Protein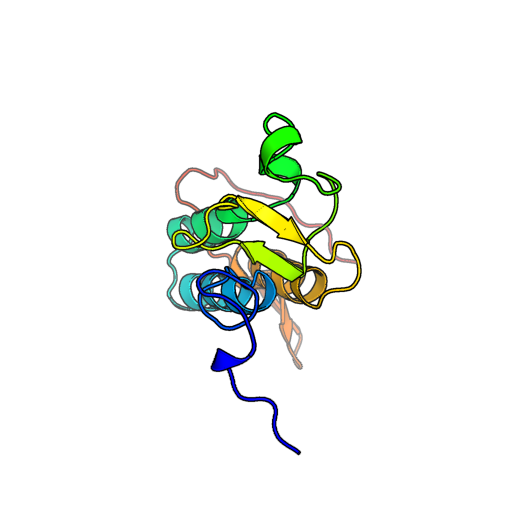 AF-A0A060CF45-F1 (afdb_monomer_lite)

InterPro domains:
  IPR008928 Six-hairpin glycosidase superfamily [SSF48208] (11-128)
  IPR012341 Six-hairpin glycosidase-like superfamily [G3DSA:1.50.10.10] (3-97)
  IPR033432 Glycosyl hydrolase 94, catalytic domain [PF17167] (6-102)
  IPR052047 Glycosyl Hydrolase 94 Enzymes [PTHR37469] (9-128)

pLDDT: mean 95.09, std 8.06, range [45.25, 98.69]

Radius of gyration: 16.34 Å; chains: 1; bounding box: 39×26×49 Å

Foldseek 3Di:
DDDDLVVDDDQDDSRQWAFLLVLLVVLQVCLVVLNAQSSVVSLLVQQLCVCPVPCVLQVDRSHWGARTARHPPDPSGSHGDHTDPHCSVVSSCCSCVCRAQNFDDDPVGTTGDHSHDPPDPDDDDDDD

Sequence (128 aa):
MGYRLLVFPVGHKENGGIFCHANSWTIVAEGVLGRGDRAYEYYRSYLPARYNDSAEVHQVEPYVYCQFTHGPESPRFGQARNPWLTGTASWSYIGVTQYILGVRPELDGLRIDPCLPEGWEGFQVTRR

Organism: NCBI:txid569407

Structure (mmCIF, N/CA/C/O backbone):
data_AF-A0A060CF45-F1
#
_entry.id   AF-A0A060CF45-F1
#
loop_
_atom_site.group_PDB
_atom_site.id
_atom_site.type_symbol
_atom_site.label_atom_id
_atom_site.label_alt_id
_atom_site.label_comp_id
_atom_site.label_asym_id
_atom_site.label_entity_id
_atom_site.label_seq_id
_atom_site.pdbx_PDB_ins_code
_atom_site.Cartn_x
_atom_site.Cartn_y
_atom_site.Cartn_z
_atom_site.occupancy
_atom_site.B_iso_or_equiv
_atom_site.auth_seq_id
_atom_site.auth_comp_id
_atom_site.auth_asym_id
_atom_site.auth_atom_id
_atom_site.pdbx_PDB_model_num
ATOM 1 N N . MET A 1 1 ? -12.504 -13.304 -28.494 1.00 45.25 1 MET A N 1
ATOM 2 C CA . MET A 1 1 ? -11.309 -12.484 -28.783 1.00 45.25 1 MET A CA 1
ATOM 3 C C . MET A 1 1 ? -10.582 -12.262 -27.460 1.00 45.25 1 MET A C 1
ATOM 5 O O . MET A 1 1 ? -10.886 -11.314 -26.755 1.00 45.25 1 MET A O 1
ATOM 9 N N . GLY A 1 2 ? -9.757 -13.224 -27.036 1.00 51.91 2 GLY A N 1
ATOM 10 C CA . GLY A 1 2 ? -9.037 -13.163 -25.759 1.00 51.91 2 GLY A CA 1
ATOM 11 C C . GLY A 1 2 ? -7.582 -12.817 -26.028 1.00 51.91 2 GLY A C 1
ATOM 12 O O . GLY A 1 2 ? -6.883 -13.603 -26.664 1.00 51.91 2 GLY A O 1
ATOM 13 N N . TYR A 1 3 ? -7.137 -11.637 -25.610 1.00 56.75 3 TYR A N 1
ATOM 14 C CA . TYR A 1 3 ? -5.729 -11.270 -25.715 1.00 56.75 3 TYR A CA 1
ATOM 15 C C . TYR A 1 3 ? -4.918 -12.134 -24.738 1.00 56.75 3 TYR A C 1
ATOM 17 O O . TYR A 1 3 ? -5.241 -12.232 -23.557 1.00 56.75 3 TYR A O 1
ATOM 25 N N . ARG A 1 4 ? -3.904 -12.828 -25.262 1.00 68.06 4 ARG A N 1
ATOM 26 C CA . ARG A 1 4 ? -3.010 -13.721 -24.511 1.00 68.06 4 ARG A CA 1
ATOM 27 C C . ARG A 1 4 ? -2.013 -12.873 -23.713 1.00 68.06 4 ARG A C 1
ATOM 29 O O . ARG A 1 4 ? -1.533 -11.873 -24.236 1.00 68.06 4 ARG A O 1
ATOM 36 N N . LEU A 1 5 ? -1.632 -13.309 -22.509 1.00 68.38 5 LEU A N 1
ATOM 37 C CA . LEU A 1 5 ? -0.596 -12.666 -21.671 1.00 68.38 5 LEU A CA 1
ATOM 38 C C . LEU A 1 5 ? 0.676 -12.284 -22.457 1.00 68.38 5 LEU A C 1
ATOM 40 O O . LEU A 1 5 ? 1.262 -11.233 -22.236 1.00 68.38 5 LEU A O 1
ATOM 44 N N . LEU A 1 6 ? 1.048 -13.106 -23.440 1.00 80.12 6 LEU A N 1
ATOM 45 C CA . LEU A 1 6 ? 2.248 -12.948 -24.268 1.00 80.12 6 LEU A CA 1
ATOM 46 C C . LEU A 1 6 ? 2.206 -11.784 -25.275 1.00 80.12 6 LEU A C 1
ATOM 48 O O . LEU A 1 6 ? 3.171 -11.594 -26.006 1.00 80.12 6 LEU A O 1
ATOM 52 N N . VAL A 1 7 ? 1.108 -11.025 -25.363 1.00 88.44 7 VAL A N 1
ATOM 53 C CA . VAL A 1 7 ? 1.054 -9.818 -26.213 1.00 88.44 7 VAL A CA 1
ATOM 54 C C . VAL A 1 7 ? 1.944 -8.707 -25.645 1.00 88.44 7 VAL A C 1
ATOM 56 O O . VAL A 1 7 ? 2.443 -7.870 -26.396 1.00 88.44 7 VAL A O 1
ATOM 59 N N . PHE A 1 8 ? 2.177 -8.703 -24.331 1.00 90.19 8 PHE A N 1
ATOM 60 C CA . PHE A 1 8 ? 3.067 -7.739 -23.698 1.00 90.19 8 PHE A CA 1
ATOM 61 C C . PHE A 1 8 ? 4.517 -8.236 -23.687 1.00 90.19 8 PHE A C 1
ATOM 63 O O . PHE A 1 8 ? 4.748 -9.423 -23.440 1.00 90.19 8 PHE A O 1
ATOM 70 N N . PRO A 1 9 ? 5.507 -7.347 -23.898 1.00 93.88 9 PRO A N 1
ATOM 71 C CA . PRO A 1 9 ? 6.908 -7.683 -23.671 1.00 93.88 9 PRO A CA 1
ATOM 72 C C . PRO A 1 9 ? 7.144 -8.181 -22.239 1.00 93.88 9 PRO A C 1
ATOM 74 O O . PRO A 1 9 ? 6.409 -7.823 -21.319 1.00 93.88 9 PRO A O 1
ATOM 77 N N . VAL A 1 10 ? 8.190 -8.980 -22.038 1.00 94.56 10 VAL A N 1
ATOM 78 C CA . VAL A 1 10 ? 8.557 -9.490 -20.708 1.00 94.56 10 VAL A CA 1
ATOM 79 C C . VAL A 1 10 ? 8.798 -8.324 -19.732 1.00 94.56 10 VAL A C 1
ATOM 81 O O . VAL A 1 10 ? 9.325 -7.269 -20.103 1.00 94.56 10 VAL A O 1
ATOM 84 N N . GLY A 1 11 ? 8.331 -8.471 -18.491 1.00 95.00 11 GLY A N 1
ATOM 85 C CA . GLY A 1 11 ? 8.400 -7.440 -17.453 1.00 95.00 11 GLY A CA 1
ATOM 86 C C . GLY A 1 11 ? 7.423 -6.274 -17.655 1.00 95.00 11 GLY A C 1
ATOM 87 O O . GLY A 1 11 ? 7.539 -5.246 -16.982 1.00 95.00 11 GLY A O 1
ATOM 88 N N . HIS A 1 12 ? 6.478 -6.381 -18.594 1.00 94.56 12 HIS A N 1
ATOM 89 C CA . HIS A 1 12 ? 5.463 -5.362 -18.847 1.00 94.56 12 HIS A CA 1
ATOM 90 C C . HIS A 1 12 ? 4.086 -5.903 -18.537 1.00 94.56 12 HIS A C 1
ATOM 92 O O . HIS A 1 12 ? 3.756 -7.035 -18.889 1.00 94.56 12 HIS A O 1
ATOM 98 N N . LYS A 1 13 ? 3.238 -5.017 -18.008 1.00 94.00 13 LYS A N 1
ATOM 99 C CA . LYS A 1 13 ? 1.813 -5.290 -17.887 1.00 94.00 13 LYS A CA 1
ATOM 100 C C . LYS A 1 13 ? 1.596 -6.651 -17.182 1.00 94.00 13 LYS A C 1
ATOM 102 O O . LYS A 1 13 ? 2.289 -6.933 -16.207 1.00 94.00 13 LYS A O 1
ATOM 107 N N . GLU A 1 14 ? 0.637 -7.461 -17.607 1.00 94.50 14 GLU A N 1
ATOM 108 C CA . GLU A 1 14 ? 0.334 -8.751 -16.988 1.00 94.50 14 GLU A CA 1
ATOM 109 C C . GLU A 1 14 ? 1.432 -9.813 -17.241 1.00 94.50 14 GLU A C 1
ATOM 111 O O . GLU A 1 14 ? 1.435 -10.859 -16.596 1.00 94.50 14 GLU A O 1
ATOM 116 N N . ASN A 1 15 ? 2.393 -9.555 -18.140 1.00 95.38 15 ASN A N 1
ATOM 117 C CA . ASN A 1 15 ? 3.516 -10.446 -18.445 1.00 95.38 15 ASN A CA 1
ATOM 118 C C . ASN A 1 15 ? 4.760 -10.102 -17.607 1.00 95.38 15 ASN A C 1
ATOM 120 O O . ASN A 1 15 ? 5.757 -9.584 -18.114 1.00 95.38 15 ASN A O 1
ATOM 124 N N . GLY A 1 16 ? 4.682 -10.347 -16.299 1.00 94.56 16 GLY A N 1
ATOM 125 C CA . GLY A 1 16 ? 5.797 -10.137 -15.366 1.00 94.56 16 GLY A CA 1
ATOM 126 C C . GLY A 1 16 ? 5.982 -8.690 -14.895 1.00 94.56 16 GLY A C 1
ATOM 127 O O . GLY A 1 16 ? 6.984 -8.384 -14.256 1.00 94.56 16 GLY A O 1
ATOM 128 N N . GLY A 1 17 ? 5.046 -7.784 -15.197 1.00 96.50 17 GLY A N 1
ATOM 129 C CA . GLY A 1 17 ? 4.979 -6.475 -14.547 1.00 96.50 17 GLY A CA 1
ATOM 130 C C . GLY A 1 17 ? 4.450 -6.572 -13.113 1.00 96.50 17 GLY A C 1
ATOM 131 O O . GLY A 1 17 ? 3.758 -7.517 -12.739 1.00 96.50 17 GLY A O 1
ATOM 132 N N . ILE A 1 18 ? 4.750 -5.562 -12.301 1.00 96.88 18 ILE A N 1
ATOM 133 C CA . ILE A 1 18 ? 4.264 -5.463 -10.924 1.00 96.88 18 ILE A CA 1
ATOM 134 C C . ILE A 1 18 ? 2.895 -4.781 -10.955 1.00 96.88 18 ILE A C 1
ATOM 136 O O . ILE A 1 18 ? 2.820 -3.563 -11.109 1.00 96.88 18 ILE A O 1
ATOM 140 N N . PHE A 1 19 ? 1.813 -5.551 -10.824 1.00 97.19 19 PHE A N 1
ATOM 141 C CA . PHE A 1 19 ? 0.448 -5.017 -10.757 1.00 97.19 19 PHE A CA 1
ATOM 142 C C . PHE A 1 19 ? 0.099 -4.588 -9.335 1.00 97.19 19 PHE A C 1
ATOM 144 O O . PHE A 1 19 ? -0.216 -5.416 -8.482 1.00 97.19 19 PHE A O 1
ATOM 151 N N . CYS A 1 20 ? 0.091 -3.280 -9.086 1.00 96.31 20 CYS A N 1
ATOM 152 C CA . CYS A 1 20 ? -0.122 -2.728 -7.748 1.00 96.31 20 CYS A CA 1
ATOM 153 C C . CYS A 1 20 ? -1.508 -3.086 -7.180 1.00 96.31 20 CYS A C 1
ATOM 155 O O . CYS A 1 20 ? -1.651 -3.308 -5.980 1.00 96.31 20 CYS A O 1
ATOM 157 N N . HIS A 1 21 ? -2.527 -3.212 -8.041 1.00 97.69 21 HIS A N 1
ATOM 158 C CA . HIS A 1 21 ? -3.848 -3.702 -7.633 1.00 97.69 21 HIS A CA 1
ATOM 159 C C . HIS A 1 21 ? -3.758 -5.140 -7.108 1.00 97.69 21 HIS A C 1
ATOM 161 O O . HIS A 1 21 ? -4.198 -5.396 -5.995 1.00 97.69 21 HIS A O 1
ATOM 167 N N . ALA A 1 22 ? -3.116 -6.066 -7.818 1.00 96.00 22 ALA A N 1
ATOM 168 C CA . ALA A 1 22 ? -2.961 -7.435 -7.318 1.00 96.00 22 ALA A CA 1
ATOM 169 C C . ALA A 1 22 ? -2.103 -7.492 -6.037 1.00 96.00 22 ALA A C 1
ATOM 171 O O . ALA A 1 22 ? -2.441 -8.222 -5.107 1.00 96.00 22 ALA A O 1
ATOM 172 N N . ASN A 1 23 ? -1.052 -6.669 -5.937 1.00 94.19 23 ASN A N 1
ATOM 173 C CA . ASN A 1 23 ? -0.217 -6.587 -4.733 1.00 94.19 23 ASN A CA 1
ATOM 174 C C . ASN A 1 23 ? -1.012 -6.192 -3.486 1.00 94.19 23 ASN A C 1
ATOM 176 O O . ASN A 1 23 ? -0.728 -6.670 -2.397 1.00 94.19 23 ASN A O 1
ATOM 180 N N . SER A 1 24 ? -2.036 -5.351 -3.612 1.00 96.75 24 SER A N 1
ATOM 181 C CA . SER A 1 24 ? -2.838 -4.967 -2.446 1.00 96.75 24 SER A CA 1
ATOM 182 C C . SER A 1 24 ? -3.561 -6.152 -1.779 1.00 96.75 24 SER A C 1
ATOM 184 O O . SER A 1 24 ? -3.849 -6.102 -0.584 1.00 96.75 24 SER A O 1
ATOM 186 N N . TRP A 1 25 ? -3.792 -7.258 -2.498 1.00 98.25 25 TRP A N 1
ATOM 187 C CA . TRP A 1 25 ? -4.337 -8.482 -1.908 1.00 98.25 25 TRP A CA 1
ATOM 188 C C . TRP A 1 25 ? -3.356 -9.166 -0.961 1.00 98.25 25 TRP A C 1
ATOM 190 O O . TRP A 1 25 ? -3.795 -9.787 0.004 1.00 98.25 25 TRP A O 1
ATOM 200 N N . THR A 1 26 ? -2.043 -9.037 -1.182 1.00 97.81 26 THR A N 1
ATOM 201 C CA . THR A 1 26 ? -1.055 -9.603 -0.254 1.00 97.81 26 THR A CA 1
ATOM 202 C C . THR A 1 26 ? -1.052 -8.848 1.071 1.00 97.81 26 THR A C 1
ATOM 204 O O . THR A 1 26 ? -0.889 -9.477 2.108 1.00 97.81 26 THR A O 1
ATOM 207 N N . ILE A 1 27 ? -1.339 -7.540 1.069 1.00 98.31 27 ILE A N 1
ATOM 208 C CA . ILE A 1 27 ? -1.543 -6.761 2.304 1.00 98.31 27 ILE A CA 1
ATOM 209 C C . ILE A 1 27 ? -2.710 -7.341 3.105 1.00 98.31 27 ILE A C 1
ATOM 211 O O . ILE A 1 27 ? -2.571 -7.616 4.294 1.00 98.31 27 ILE A O 1
ATOM 215 N N . VAL A 1 28 ? -3.853 -7.555 2.444 1.00 98.50 28 VAL A N 1
ATOM 216 C CA . VAL A 1 28 ? -5.046 -8.141 3.072 1.00 98.50 28 VAL A CA 1
ATOM 217 C C . VAL A 1 28 ? -4.739 -9.542 3.603 1.00 98.50 28 VAL A C 1
ATOM 219 O O . VAL A 1 28 ? -5.077 -9.849 4.741 1.00 98.50 28 VAL A O 1
ATOM 222 N N . ALA A 1 29 ? -4.072 -10.380 2.807 1.00 98.62 29 ALA A N 1
ATOM 223 C CA . ALA A 1 29 ? -3.742 -11.748 3.186 1.00 98.62 29 ALA A CA 1
ATOM 224 C C . ALA A 1 29 ? -2.800 -11.810 4.398 1.00 98.62 29 ALA A C 1
ATOM 226 O O . ALA A 1 29 ? -3.075 -12.546 5.341 1.00 98.62 29 ALA A O 1
ATOM 227 N N . GLU A 1 30 ? -1.719 -11.027 4.409 1.00 98.69 30 GLU A N 1
ATOM 228 C CA . GLU A 1 30 ? -0.797 -10.980 5.550 1.00 98.69 30 GLU A CA 1
ATOM 229 C C . GLU A 1 30 ? -1.486 -10.399 6.797 1.00 98.69 30 GLU A C 1
ATOM 231 O O . GLU A 1 30 ? -1.268 -10.911 7.894 1.00 98.69 30 GLU A O 1
ATOM 236 N N . GLY A 1 31 ? -2.383 -9.417 6.635 1.00 98.44 31 GLY A N 1
ATOM 237 C CA . GLY A 1 31 ? -3.220 -8.903 7.725 1.00 98.44 31 GLY A CA 1
ATOM 238 C C . GLY A 1 31 ? -4.150 -9.968 8.318 1.00 98.44 31 GLY A C 1
ATOM 239 O O . GLY A 1 31 ? -4.209 -10.129 9.533 1.00 98.44 31 GLY A O 1
ATOM 240 N N . VAL A 1 32 ? -4.816 -10.772 7.478 1.00 98.31 32 VAL A N 1
ATOM 241 C CA . VAL A 1 32 ? -5.638 -11.919 7.923 1.00 98.31 32 VAL A CA 1
ATOM 242 C C . VAL A 1 32 ? -4.798 -12.972 8.655 1.00 98.31 32 VAL A C 1
ATOM 244 O O . VAL A 1 32 ? -5.282 -13.608 9.587 1.00 98.31 32 VAL A O 1
ATOM 247 N N . LEU A 1 33 ? -3.539 -13.156 8.251 1.00 98.50 33 LEU A N 1
ATOM 248 C CA . LEU A 1 33 ? -2.603 -14.090 8.881 1.00 98.50 33 LEU A CA 1
ATOM 249 C C . LEU A 1 33 ? -1.937 -13.537 10.153 1.00 98.50 33 LEU A C 1
ATOM 251 O O . LEU A 1 33 ? -1.111 -14.236 10.741 1.00 98.50 33 LEU A O 1
ATOM 255 N N . GLY A 1 34 ? -2.254 -12.308 10.572 1.00 98.25 34 GLY A N 1
ATOM 256 C CA . GLY A 1 34 ? -1.666 -11.692 11.763 1.00 98.25 34 GLY A CA 1
ATOM 257 C C . GLY A 1 34 ? -0.218 -11.220 11.580 1.00 98.25 34 GLY A C 1
ATOM 258 O O . GLY A 1 34 ? 0.500 -11.059 12.562 1.00 98.25 34 GLY A O 1
ATOM 259 N N . ARG A 1 35 ? 0.245 -11.016 10.341 1.00 98.69 35 ARG A N 1
ATOM 260 C CA . ARG A 1 35 ? 1.638 -10.662 10.013 1.00 98.69 35 ARG A CA 1
ATOM 261 C C . ARG A 1 35 ? 1.771 -9.180 9.657 1.00 98.69 35 ARG A C 1
ATOM 263 O O . ARG A 1 35 ? 2.052 -8.828 8.508 1.00 98.69 35 ARG A O 1
ATOM 270 N N . GLY A 1 36 ? 1.584 -8.321 10.657 1.00 98.50 36 GLY A N 1
ATOM 271 C CA . GLY A 1 36 ? 1.508 -6.865 10.492 1.00 98.50 36 GLY A CA 1
ATOM 272 C C . GLY A 1 36 ? 2.738 -6.241 9.831 1.00 98.50 36 GLY A C 1
ATOM 273 O O . GLY A 1 36 ? 2.593 -5.423 8.922 1.00 98.50 36 GLY A O 1
ATOM 274 N N . ASP A 1 37 ? 3.946 -6.687 10.189 1.00 98.62 37 ASP A N 1
ATOM 275 C CA . ASP A 1 37 ? 5.187 -6.193 9.573 1.00 98.62 37 ASP A CA 1
ATOM 276 C C . ASP A 1 37 ? 5.255 -6.482 8.073 1.00 98.62 37 ASP A C 1
ATOM 278 O O . ASP A 1 37 ? 5.558 -5.586 7.286 1.00 98.62 37 ASP A O 1
ATOM 282 N N . ARG A 1 38 ? 4.891 -7.701 7.652 1.00 98.50 38 ARG A N 1
ATOM 283 C CA . ARG A 1 38 ? 4.869 -8.079 6.228 1.00 98.50 38 ARG A CA 1
ATOM 284 C C . ARG A 1 38 ? 3.778 -7.337 5.465 1.00 98.50 38 ARG A C 1
ATOM 286 O O . ARG A 1 38 ? 4.019 -6.865 4.355 1.00 98.50 38 ARG A O 1
ATOM 293 N N . ALA A 1 39 ? 2.591 -7.195 6.057 1.00 98.44 39 ALA A N 1
ATOM 294 C CA . ALA A 1 39 ? 1.508 -6.418 5.460 1.00 98.44 39 ALA A CA 1
ATOM 295 C C . ALA A 1 39 ? 1.943 -4.961 5.220 1.00 98.44 39 ALA A C 1
ATOM 297 O O . ALA A 1 39 ? 1.734 -4.410 4.133 1.00 98.44 39 ALA A O 1
ATOM 298 N N . TYR A 1 40 ? 2.603 -4.352 6.209 1.00 97.81 40 TYR A N 1
ATOM 299 C CA . TYR A 1 40 ? 3.109 -2.988 6.113 1.00 97.81 40 TYR A CA 1
ATOM 300 C C . TYR A 1 40 ? 4.286 -2.854 5.136 1.00 97.81 40 TYR A C 1
ATOM 302 O O . TYR A 1 40 ? 4.338 -1.891 4.368 1.00 97.81 40 TYR A O 1
ATOM 310 N N . GLU A 1 41 ? 5.195 -3.830 5.089 1.00 97.62 41 GLU A N 1
ATOM 311 C CA . GLU A 1 41 ? 6.282 -3.888 4.107 1.00 97.62 41 GLU A CA 1
ATOM 312 C C . GLU A 1 41 ? 5.737 -3.895 2.670 1.00 97.62 41 GLU A C 1
ATOM 314 O O . GLU A 1 41 ? 6.151 -3.079 1.838 1.00 97.62 41 GLU A O 1
ATOM 319 N N . TYR A 1 42 ? 4.757 -4.758 2.381 1.00 97.62 42 TYR A N 1
ATOM 320 C CA . TYR A 1 42 ? 4.121 -4.824 1.065 1.00 97.62 42 TYR A CA 1
ATOM 321 C C . TYR A 1 42 ? 3.385 -3.539 0.712 1.00 97.62 42 TYR A C 1
ATOM 323 O O . TYR A 1 42 ? 3.542 -3.049 -0.407 1.00 97.62 42 TYR A O 1
ATOM 331 N N . TYR A 1 43 ? 2.670 -2.933 1.658 1.00 97.38 43 TYR A N 1
ATOM 332 C CA . TYR A 1 43 ? 2.065 -1.618 1.458 1.00 97.38 43 TYR A CA 1
ATOM 333 C C . TYR A 1 43 ? 3.106 -0.554 1.084 1.00 97.38 43 TYR A C 1
ATOM 335 O O . TYR A 1 43 ? 2.961 0.172 0.098 1.00 97.38 43 TYR A O 1
ATOM 343 N N . ARG A 1 44 ? 4.212 -0.501 1.831 1.00 95.62 44 ARG A N 1
ATOM 344 C CA . ARG A 1 44 ? 5.316 0.429 1.579 1.00 95.62 44 ARG A CA 1
ATOM 345 C C . ARG A 1 44 ? 6.037 0.140 0.266 1.00 95.62 44 ARG A C 1
ATOM 347 O O . ARG A 1 44 ? 6.707 1.036 -0.232 1.00 95.62 44 ARG A O 1
ATOM 354 N N . SER A 1 45 ? 5.950 -1.062 -0.303 1.00 94.62 45 SER A N 1
ATOM 355 C CA . SER A 1 45 ? 6.664 -1.423 -1.540 1.00 94.62 45 SER A CA 1
ATOM 356 C C . SER A 1 45 ? 6.226 -0.629 -2.772 1.00 94.62 45 SER A C 1
ATOM 358 O O . SER A 1 45 ? 7.052 -0.409 -3.652 1.00 94.62 45 SER A O 1
ATOM 360 N N . TYR A 1 46 ? 4.976 -0.154 -2.805 1.00 94.44 46 TYR A N 1
ATOM 361 C CA . TYR A 1 46 ? 4.407 0.570 -3.947 1.00 94.44 46 TYR A CA 1
ATOM 362 C C . TYR A 1 46 ? 3.694 1.881 -3.560 1.00 94.44 46 TYR A C 1
ATOM 364 O O . TYR A 1 46 ? 3.037 2.503 -4.397 1.00 94.44 46 TYR A O 1
ATOM 372 N N . LEU A 1 47 ? 3.809 2.315 -2.299 1.00 95.19 47 LEU A N 1
ATOM 373 C CA . LEU A 1 47 ? 3.236 3.575 -1.823 1.00 95.19 47 LEU A CA 1
ATOM 374 C C . LEU A 1 47 ? 3.821 4.770 -2.604 1.00 95.19 47 LEU A C 1
ATOM 376 O O . LEU A 1 47 ? 5.044 4.902 -2.617 1.00 95.19 47 LEU A O 1
ATOM 380 N N . PRO A 1 48 ? 3.010 5.693 -3.160 1.00 94.88 48 PRO A N 1
ATOM 381 C CA . PRO A 1 48 ? 3.517 6.797 -3.982 1.00 94.88 48 PRO A CA 1
ATOM 382 C C . PRO A 1 48 ? 4.567 7.650 -3.264 1.00 94.88 48 PRO A C 1
ATOM 384 O O . PRO A 1 48 ? 5.627 7.931 -3.816 1.00 94.88 48 PRO A O 1
ATOM 387 N N . ALA A 1 49 ? 4.339 7.935 -1.978 1.00 93.31 49 ALA A N 1
ATOM 388 C CA . ALA A 1 49 ? 5.246 8.730 -1.152 1.00 93.31 49 ALA A CA 1
ATOM 389 C C . ALA A 1 49 ? 6.645 8.109 -0.972 1.00 93.31 49 ALA A C 1
ATOM 391 O O . ALA A 1 49 ? 7.577 8.812 -0.588 1.00 93.31 49 ALA A O 1
ATOM 392 N N . ARG A 1 50 ? 6.824 6.806 -1.241 1.00 92.44 50 ARG A N 1
ATOM 393 C CA . ARG A 1 50 ? 8.154 6.171 -1.253 1.00 92.44 50 ARG A CA 1
ATOM 394 C C . ARG A 1 50 ? 9.038 6.707 -2.378 1.00 92.44 50 ARG A C 1
ATOM 396 O O . ARG A 1 50 ? 10.256 6.643 -2.259 1.00 92.44 50 ARG A O 1
ATOM 403 N N . TYR A 1 51 ? 8.438 7.216 -3.447 1.00 93.75 51 TYR A N 1
ATOM 404 C CA . TYR A 1 51 ? 9.142 7.618 -4.659 1.00 93.75 51 TYR A CA 1
ATOM 405 C C . TYR A 1 51 ? 9.408 9.125 -4.749 1.00 93.75 51 TYR A C 1
ATOM 407 O O . TYR A 1 51 ? 9.868 9.586 -5.788 1.00 93.75 51 TYR A O 1
ATOM 415 N N . ASN A 1 52 ? 9.167 9.894 -3.678 1.00 93.38 52 ASN A N 1
ATOM 416 C CA . ASN A 1 52 ? 9.453 11.337 -3.648 1.00 93.38 52 ASN A CA 1
ATOM 417 C C . ASN A 1 52 ? 10.914 11.654 -4.010 1.00 93.38 52 ASN A C 1
ATOM 419 O O . ASN A 1 52 ? 11.159 12.582 -4.775 1.00 93.38 52 ASN A O 1
ATOM 423 N N . ASP A 1 53 ? 11.857 10.840 -3.528 1.00 94.62 53 ASP A N 1
ATOM 424 C CA . ASP A 1 53 ? 13.298 11.005 -3.774 1.00 94.62 53 ASP A CA 1
ATOM 425 C C . ASP A 1 53 ? 13.813 10.150 -4.949 1.00 94.62 53 ASP A C 1
ATOM 427 O O . ASP A 1 53 ? 15.016 9.970 -5.107 1.00 94.62 53 ASP A O 1
ATOM 431 N N . SER A 1 54 ? 12.911 9.552 -5.735 1.00 93.62 54 SER A N 1
ATOM 432 C CA . SER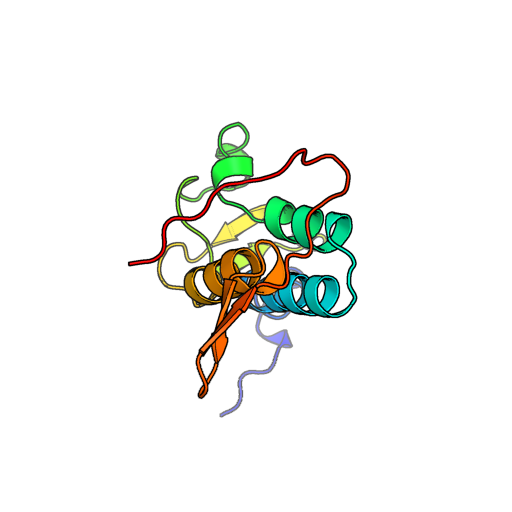 A 1 54 ? 13.254 8.717 -6.901 1.00 93.62 54 SER A CA 1
ATOM 433 C C . SER A 1 54 ? 12.263 8.899 -8.055 1.00 93.62 54 SER A C 1
ATOM 435 O O . SER A 1 54 ? 11.915 7.960 -8.783 1.00 93.62 54 SER A O 1
ATOM 437 N N . ALA A 1 55 ? 11.768 10.126 -8.221 1.00 93.94 55 ALA A N 1
ATOM 438 C CA . ALA A 1 55 ? 10.771 10.469 -9.230 1.00 93.94 55 ALA A CA 1
ATOM 439 C C . ALA A 1 55 ? 11.287 10.239 -10.663 1.00 93.94 55 ALA A C 1
ATOM 441 O O . ALA A 1 55 ? 10.515 9.870 -11.547 1.00 93.94 55 ALA A O 1
ATOM 442 N N . GLU A 1 56 ? 12.592 10.385 -10.895 1.00 94.50 56 GLU A N 1
ATOM 443 C CA . GLU A 1 56 ? 13.266 10.094 -12.165 1.00 94.50 56 GLU A CA 1
ATOM 444 C C . GLU A 1 56 ? 13.226 8.605 -12.544 1.00 94.50 56 GLU A C 1
ATOM 446 O O . GLU A 1 56 ? 13.189 8.268 -13.734 1.00 94.50 56 GLU A O 1
ATOM 451 N N . VAL A 1 57 ? 13.166 7.720 -11.541 1.00 94.50 57 VAL A N 1
ATOM 452 C CA . VAL A 1 57 ? 12.962 6.279 -11.727 1.00 94.50 57 VAL A CA 1
ATOM 453 C C . VAL A 1 57 ? 11.476 5.974 -11.894 1.00 94.50 57 VAL A C 1
ATOM 455 O O . VAL A 1 57 ? 11.102 5.299 -12.852 1.00 94.50 57 VAL A O 1
ATOM 458 N N . HIS A 1 58 ? 10.619 6.478 -10.999 1.00 96.25 58 HIS A N 1
ATOM 459 C CA . HIS A 1 58 ? 9.194 6.131 -10.982 1.00 96.25 58 HIS A CA 1
ATOM 460 C C . HIS A 1 58 ? 8.416 6.718 -12.172 1.00 96.25 58 HIS A C 1
ATOM 462 O O . HIS A 1 58 ? 7.557 6.045 -12.741 1.00 96.25 58 HIS A O 1
ATOM 468 N N . GLN A 1 59 ? 8.764 7.934 -12.608 1.00 97.00 59 GLN A N 1
ATOM 469 C CA . GLN A 1 59 ? 8.240 8.626 -13.799 1.00 97.00 59 GLN A CA 1
ATOM 470 C C . GLN A 1 59 ? 6.723 8.877 -13.826 1.00 97.00 59 GLN A C 1
ATOM 472 O O . GLN A 1 59 ? 6.149 9.090 -14.895 1.00 97.00 59 GLN A O 1
ATOM 477 N N . VAL A 1 60 ? 6.072 8.863 -12.666 1.00 96.62 60 VAL A N 1
ATOM 478 C CA . VAL A 1 60 ? 4.673 9.273 -12.481 1.00 96.62 60 VAL A CA 1
ATOM 479 C C . VAL A 1 60 ? 4.551 10.083 -11.192 1.00 96.62 60 VAL A C 1
ATOM 481 O O . VAL A 1 60 ? 5.503 10.196 -10.420 1.00 96.62 60 VAL A O 1
ATOM 484 N N . GLU A 1 61 ? 3.383 10.665 -10.968 1.00 95.31 61 GLU A N 1
ATOM 485 C CA . GLU A 1 61 ? 3.081 11.527 -9.833 1.00 95.31 61 GLU A CA 1
ATOM 486 C C . GLU A 1 61 ? 3.299 10.814 -8.479 1.00 95.31 61 GLU A C 1
ATOM 488 O O . GLU A 1 61 ? 2.656 9.797 -8.210 1.00 95.31 61 GLU A O 1
ATOM 493 N N . PRO A 1 62 ? 4.126 11.354 -7.561 1.00 94.25 62 PRO A N 1
ATOM 494 C CA . PRO A 1 62 ? 4.510 10.669 -6.318 1.00 94.25 62 PRO A CA 1
ATOM 495 C C . PRO A 1 62 ? 3.453 10.771 -5.199 1.00 94.25 62 PRO A C 1
ATOM 497 O O . PRO A 1 62 ? 3.721 10.519 -4.025 1.00 94.25 62 PRO A O 1
ATOM 500 N N . TYR A 1 63 ? 2.226 11.145 -5.554 1.00 95.62 63 TYR A N 1
ATOM 501 C CA . TYR A 1 63 ? 1.105 11.354 -4.635 1.00 95.62 63 TYR A CA 1
ATOM 502 C C . TYR A 1 63 ? -0.151 10.560 -5.024 1.00 95.62 63 TYR A C 1
ATOM 504 O O . TYR A 1 63 ? -1.146 1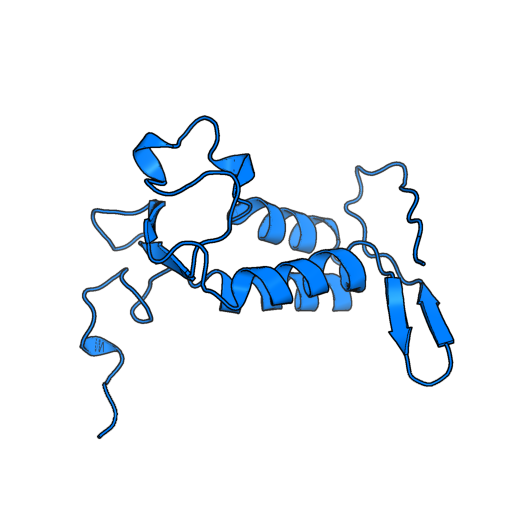0.595 -4.302 1.00 95.62 63 TYR A O 1
ATOM 512 N N . VAL A 1 64 ? -0.110 9.803 -6.126 1.00 97.56 64 VAL A N 1
ATOM 513 C CA . VAL A 1 64 ? -1.189 8.897 -6.547 1.00 97.56 64 VAL A CA 1
ATOM 514 C C . VAL A 1 64 ? -0.642 7.532 -6.933 1.00 97.56 64 VAL A C 1
ATOM 516 O O . VAL A 1 64 ? 0.498 7.393 -7.362 1.00 97.56 64 VAL A O 1
ATOM 519 N N . TYR A 1 65 ? -1.464 6.497 -6.778 1.00 98.25 65 TYR A N 1
ATOM 520 C CA . TYR A 1 65 ? -1.103 5.155 -7.224 1.00 98.25 65 TYR A CA 1
ATOM 521 C C . TYR A 1 65 ? -1.079 5.049 -8.751 1.00 98.25 65 TYR A C 1
ATOM 523 O O . TYR A 1 65 ? -1.835 5.716 -9.462 1.00 98.25 65 TYR A O 1
ATOM 531 N N . CYS A 1 66 ? -0.273 4.110 -9.239 1.00 97.56 66 CYS A N 1
ATOM 532 C CA . CYS A 1 66 ? -0.276 3.639 -10.616 1.00 97.56 66 CYS A CA 1
ATOM 533 C C . CYS A 1 66 ? -0.869 2.229 -10.733 1.00 97.56 66 CYS A C 1
ATOM 535 O O . CYS A 1 66 ? -1.018 1.493 -9.748 1.00 97.56 66 CYS A O 1
ATOM 537 N N . GLN A 1 67 ? -1.256 1.856 -11.952 1.00 98.00 67 GLN A N 1
ATOM 538 C CA . GLN A 1 67 ? -1.745 0.508 -12.237 1.00 98.00 67 GLN A CA 1
ATOM 539 C C . GLN A 1 67 ? -0.624 -0.526 -12.126 1.00 98.00 67 GLN A C 1
ATOM 541 O O . GLN A 1 67 ? -0.815 -1.571 -11.501 1.00 98.00 67 GLN A O 1
ATOM 546 N N . PHE A 1 68 ? 0.522 -0.246 -12.751 1.00 97.44 68 PHE A N 1
ATOM 547 C CA . PHE A 1 68 ? 1.650 -1.163 -12.749 1.00 97.44 68 PHE A CA 1
ATOM 548 C C . PHE A 1 68 ? 2.997 -0.445 -12.824 1.00 97.44 68 PHE A C 1
ATOM 550 O O . PHE A 1 68 ? 3.115 0.648 -13.387 1.00 97.44 68 PHE A O 1
ATOM 557 N N . THR A 1 69 ? 4.012 -1.143 -12.327 1.00 97.38 69 THR A N 1
ATOM 558 C CA . THR A 1 69 ? 5.430 -0.823 -12.491 1.00 97.38 69 THR A CA 1
ATOM 559 C C . THR A 1 69 ? 6.073 -1.897 -13.358 1.00 97.38 69 THR A C 1
ATOM 561 O O . THR A 1 69 ? 5.728 -3.077 -13.259 1.00 97.38 69 THR A O 1
ATOM 564 N N . HIS A 1 70 ? 6.992 -1.517 -14.242 1.00 97.81 70 HIS A N 1
ATOM 565 C CA . HIS A 1 70 ? 7.766 -2.491 -15.005 1.00 97.81 70 HIS A CA 1
ATOM 566 C C . HIS A 1 70 ? 8.520 -3.427 -14.052 1.00 97.81 70 HIS A C 1
ATOM 568 O O . HIS A 1 70 ? 9.160 -2.971 -13.103 1.00 97.81 70 HIS A O 1
ATOM 574 N N . GLY A 1 71 ? 8.409 -4.731 -14.302 1.00 97.19 71 GLY A N 1
ATOM 575 C CA . GLY A 1 71 ? 9.007 -5.778 -13.481 1.00 97.19 71 GLY A CA 1
ATOM 576 C C . GLY A 1 71 ? 10.501 -5.979 -13.741 1.00 97.19 71 GLY A C 1
ATOM 577 O O . GLY A 1 71 ? 11.059 -5.348 -14.641 1.00 97.19 71 GLY A O 1
ATOM 578 N N . PRO A 1 72 ? 11.159 -6.839 -12.945 1.00 97.00 72 PRO A N 1
ATOM 579 C CA . PRO A 1 72 ? 12.621 -6.964 -12.898 1.00 97.00 72 PRO A CA 1
ATOM 580 C C . PRO A 1 72 ? 13.250 -7.420 -14.219 1.00 97.00 72 PRO A C 1
ATOM 582 O O . PRO A 1 72 ? 14.402 -7.108 -14.492 1.00 97.00 72 PRO A O 1
ATOM 585 N N . GLU A 1 73 ? 12.491 -8.119 -15.060 1.00 97.06 73 GLU A N 1
ATOM 586 C CA . GLU A 1 73 ? 12.950 -8.579 -16.374 1.00 97.06 73 GLU A CA 1
ATOM 587 C C . GLU A 1 73 ? 12.841 -7.502 -17.472 1.00 97.06 73 GLU A C 1
ATOM 589 O O . GLU A 1 73 ? 13.268 -7.713 -18.606 1.00 97.06 73 GLU A O 1
ATOM 594 N N . SER A 1 74 ? 12.268 -6.334 -17.165 1.00 97.38 74 SER A N 1
ATOM 595 C CA . SER A 1 74 ? 12.202 -5.209 -18.097 1.00 97.38 74 SER A CA 1
ATOM 596 C C . SER A 1 74 ? 13.470 -4.353 -18.009 1.00 97.38 74 SER A C 1
ATOM 598 O O . SER A 1 74 ? 13.882 -3.996 -16.904 1.00 97.38 74 SER A O 1
ATOM 600 N N . PRO A 1 75 ? 14.017 -3.850 -19.135 1.00 96.69 75 PRO A N 1
ATOM 601 C CA . PRO A 1 75 ? 15.080 -2.837 -19.109 1.00 96.69 75 PRO A CA 1
ATOM 602 C C . PRO A 1 75 ? 14.625 -1.503 -18.488 1.00 96.69 75 PRO A C 1
ATOM 604 O O . PRO A 1 75 ? 15.424 -0.589 -18.312 1.00 96.69 75 PRO A O 1
ATOM 607 N N . ARG A 1 76 ? 13.326 -1.367 -18.193 1.00 96.81 76 ARG A N 1
ATOM 608 C CA . ARG A 1 76 ? 12.693 -0.198 -17.573 1.00 96.81 76 ARG A CA 1
ATOM 609 C C . ARG A 1 76 ? 12.254 -0.465 -16.133 1.00 96.81 76 ARG A C 1
ATOM 611 O O . ARG A 1 76 ? 11.340 0.208 -15.663 1.00 96.81 76 ARG A O 1
ATOM 618 N N . PHE A 1 77 ? 12.830 -1.467 -15.466 1.00 97.19 77 PHE A N 1
ATOM 619 C CA . PHE A 1 77 ? 12.477 -1.829 -14.092 1.00 97.19 77 PHE A CA 1
ATOM 620 C C . PHE A 1 77 ? 12.342 -0.593 -13.185 1.00 97.19 77 PHE A C 1
ATOM 622 O O . PHE A 1 77 ? 13.181 0.306 -13.213 1.00 97.19 77 PHE A O 1
ATOM 629 N N . GLY A 1 78 ? 11.253 -0.536 -12.414 1.00 95.19 78 GLY A N 1
ATOM 630 C CA . GLY A 1 78 ? 10.959 0.579 -11.505 1.00 95.19 78 GLY A CA 1
ATOM 631 C C . GLY A 1 78 ? 10.146 1.731 -12.113 1.00 95.19 78 GLY A C 1
ATOM 632 O O . GLY A 1 78 ? 9.479 2.446 -11.364 1.00 95.19 78 GLY A O 1
ATOM 633 N N . GLN A 1 79 ? 10.103 1.870 -13.444 1.00 97.62 79 GLN A N 1
ATOM 634 C CA . GLN A 1 79 ? 9.245 2.861 -14.106 1.00 97.62 79 GLN A CA 1
ATOM 635 C C . GLN A 1 79 ? 7.767 2.456 -14.006 1.00 97.62 79 GLN A C 1
ATOM 637 O O . GLN A 1 79 ? 7.399 1.322 -14.324 1.00 97.62 79 GLN A O 1
ATOM 642 N N . ALA A 1 80 ? 6.905 3.386 -13.604 1.00 97.56 80 ALA A N 1
ATOM 643 C CA . ALA A 1 80 ? 5.470 3.172 -13.450 1.00 97.56 80 ALA A CA 1
ATOM 644 C C . ALA A 1 80 ? 4.660 3.751 -14.611 1.00 97.56 80 ALA A C 1
ATOM 646 O O . ALA A 1 80 ? 5.090 4.677 -15.299 1.00 97.56 80 ALA A O 1
ATOM 647 N N . ARG A 1 81 ? 3.477 3.187 -14.870 1.00 97.69 81 ARG A N 1
ATOM 648 C CA . ARG A 1 81 ? 2.588 3.611 -15.963 1.00 97.69 81 ARG A CA 1
ATOM 649 C C . ARG A 1 81 ? 1.119 3.531 -15.550 1.00 97.69 81 ARG A C 1
ATOM 651 O O . ARG A 1 81 ? 0.741 2.772 -14.658 1.00 97.69 81 ARG A O 1
ATOM 658 N N . ASN A 1 82 ? 0.288 4.294 -16.260 1.00 97.62 82 ASN A N 1
ATOM 659 C CA . ASN A 1 82 ? -1.149 4.456 -16.010 1.00 97.62 82 ASN A CA 1
ATOM 660 C C . ASN A 1 82 ? -1.433 4.915 -14.564 1.00 97.62 82 ASN A C 1
ATOM 662 O O . ASN A 1 82 ? -1.994 4.144 -13.775 1.00 97.62 82 ASN A O 1
ATOM 666 N N . PRO A 1 83 ? -0.989 6.132 -14.189 1.00 97.56 83 PRO A N 1
ATOM 667 C CA . PRO A 1 83 ? -1.338 6.732 -12.906 1.00 97.56 83 PRO A CA 1
ATOM 668 C C . PRO A 1 83 ? -2.840 7.040 -12.821 1.00 97.56 83 PRO A C 1
ATOM 670 O O . PRO A 1 83 ? -3.557 7.001 -13.825 1.00 97.56 83 PRO A O 1
ATOM 673 N N . TRP A 1 84 ? -3.300 7.367 -11.613 1.00 98.19 84 TRP A N 1
ATOM 674 C CA . TRP A 1 84 ? -4.667 7.791 -11.277 1.00 98.19 84 TRP A CA 1
ATOM 675 C C . TRP A 1 84 ? -5.742 6.709 -11.375 1.00 98.19 84 TRP A C 1
ATOM 677 O O . TRP A 1 84 ? -6.314 6.302 -10.364 1.00 98.19 84 TRP A O 1
ATOM 687 N N . LEU A 1 85 ? -6.065 6.268 -12.587 1.00 98.19 85 LEU A N 1
ATOM 688 C CA . LEU A 1 85 ? -7.278 5.497 -12.863 1.00 98.19 85 LEU A CA 1
ATOM 689 C C . LEU A 1 85 ? -7.026 3.998 -12.687 1.00 98.19 85 LEU A C 1
ATOM 691 O O . LEU A 1 85 ? -6.887 3.244 -13.650 1.00 98.19 85 LEU A O 1
ATOM 695 N N . THR A 1 86 ? -6.943 3.565 -11.430 1.00 98.31 86 THR A N 1
ATOM 696 C CA . THR A 1 86 ? -6.652 2.175 -11.066 1.00 98.31 86 THR A CA 1
ATOM 697 C C . THR A 1 86 ? -7.361 1.738 -9.782 1.00 98.31 86 THR A C 1
ATOM 699 O O . THR A 1 86 ? -7.474 2.497 -8.819 1.00 98.31 86 THR A O 1
ATOM 702 N N . GLY A 1 87 ? -7.760 0.462 -9.730 1.00 98.12 87 GLY A N 1
ATOM 703 C CA . GLY A 1 87 ? -8.286 -0.183 -8.522 1.00 98.12 87 GLY A CA 1
ATOM 704 C C . GLY A 1 87 ? -7.271 -0.287 -7.378 1.00 98.12 87 GLY A C 1
ATOM 705 O O . GLY A 1 87 ? -7.675 -0.522 -6.238 1.00 98.12 87 GLY A O 1
ATOM 706 N N . THR A 1 88 ? -5.977 -0.046 -7.648 1.00 98.38 88 THR A N 1
ATOM 707 C CA . THR A 1 88 ? -4.921 0.045 -6.626 1.00 98.38 88 THR A CA 1
ATOM 708 C C . THR A 1 88 ? -5.327 0.978 -5.487 1.00 98.38 88 THR A C 1
ATOM 710 O O . THR A 1 88 ? -5.114 0.635 -4.328 1.00 98.38 88 THR A O 1
ATOM 713 N N . ALA A 1 89 ? -5.937 2.130 -5.789 1.00 98.31 89 ALA A N 1
ATOM 714 C CA . ALA A 1 89 ? -6.322 3.104 -4.771 1.00 98.31 89 ALA A CA 1
ATOM 715 C C . ALA A 1 89 ? -7.345 2.520 -3.785 1.00 98.31 89 ALA A C 1
ATOM 717 O O . ALA A 1 89 ? -7.103 2.502 -2.578 1.00 98.31 89 ALA A O 1
A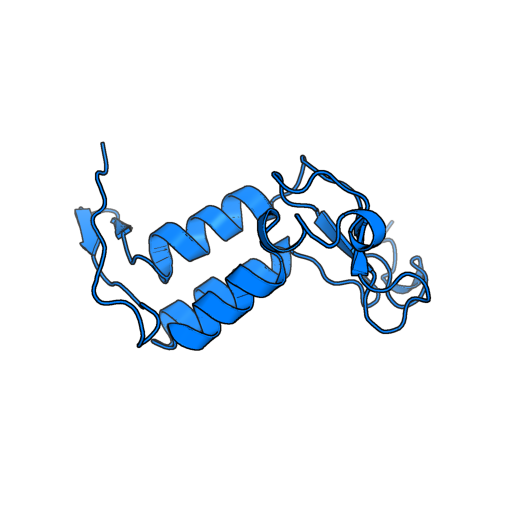TOM 718 N N . SER A 1 90 ? -8.453 1.978 -4.297 1.00 98.31 90 SER A N 1
ATOM 719 C CA . SER A 1 90 ? -9.524 1.406 -3.475 1.00 98.31 90 SER A CA 1
ATOM 720 C C . SER A 1 90 ? -9.051 0.203 -2.666 1.00 98.31 90 SER A C 1
ATOM 722 O O . SER A 1 90 ? -9.336 0.111 -1.475 1.00 98.31 90 SER A O 1
ATOM 724 N N . TRP A 1 91 ? -8.298 -0.707 -3.282 1.00 98.38 91 TRP A N 1
ATOM 725 C CA . TRP A 1 91 ? -7.852 -1.901 -2.575 1.00 98.38 91 TRP A CA 1
ATOM 726 C C . TRP A 1 91 ? -6.733 -1.635 -1.571 1.00 98.38 91 TRP A C 1
ATOM 728 O O . TRP A 1 91 ? -6.727 -2.251 -0.510 1.00 98.38 91 TRP A O 1
ATOM 738 N N . SER A 1 92 ? -5.831 -0.688 -1.844 1.00 98.25 92 SER A N 1
ATOM 739 C CA . SER A 1 92 ? -4.831 -0.272 -0.849 1.00 98.25 92 SER A CA 1
ATOM 740 C C . SER A 1 92 ? -5.499 0.415 0.336 1.00 98.25 92 SER A C 1
ATOM 742 O O . SER A 1 92 ? -5.130 0.157 1.477 1.00 98.25 92 SER A O 1
ATOM 744 N N . TYR A 1 93 ? -6.526 1.236 0.084 1.00 97.94 93 TYR A N 1
ATOM 745 C CA . TYR A 1 93 ? -7.335 1.830 1.145 1.00 97.94 93 TYR A CA 1
ATOM 746 C C . TYR A 1 93 ? -7.979 0.752 2.021 1.00 97.94 93 TYR A C 1
ATOM 748 O O . TYR A 1 93 ? -7.868 0.827 3.243 1.00 97.94 93 TYR A O 1
ATOM 756 N N . ILE A 1 94 ? -8.588 -0.278 1.421 1.00 98.19 94 ILE A N 1
ATOM 757 C CA . ILE A 1 94 ? -9.145 -1.422 2.160 1.00 98.19 94 ILE A CA 1
ATOM 758 C C . ILE A 1 94 ? -8.042 -2.139 2.946 1.00 98.19 94 ILE A C 1
ATOM 760 O O . ILE A 1 94 ? -8.157 -2.262 4.160 1.00 98.19 94 ILE A O 1
ATOM 764 N N . GLY A 1 95 ? -6.952 -2.559 2.297 1.00 98.19 95 GLY A N 1
ATOM 765 C CA . GLY A 1 95 ? -5.859 -3.284 2.950 1.00 98.19 95 GLY A CA 1
ATOM 766 C C . GLY A 1 95 ? -5.303 -2.545 4.167 1.00 98.19 95 GLY A C 1
ATOM 767 O O . GLY A 1 95 ? -5.182 -3.120 5.244 1.00 98.19 95 GLY A O 1
ATOM 768 N N . VAL A 1 96 ? -5.057 -1.242 4.041 1.00 97.88 96 VAL A N 1
ATOM 769 C CA . VAL A 1 96 ? -4.519 -0.439 5.144 1.00 97.88 96 VAL A CA 1
ATOM 770 C C . VAL A 1 96 ? -5.567 -0.189 6.223 1.00 97.88 96 VAL A C 1
ATOM 772 O O . VAL A 1 96 ? -5.329 -0.498 7.385 1.00 97.88 96 VAL A O 1
ATOM 775 N N . THR A 1 97 ? -6.728 0.367 5.876 1.00 98.31 97 THR A N 1
ATOM 776 C CA . THR A 1 97 ? -7.698 0.819 6.891 1.00 98.31 97 THR A CA 1
ATOM 777 C C . THR A 1 97 ? -8.403 -0.333 7.596 1.00 98.31 97 THR A C 1
ATOM 779 O O . THR A 1 97 ? -8.695 -0.240 8.786 1.00 98.31 97 THR A O 1
ATOM 782 N N . GLN A 1 98 ? -8.639 -1.432 6.882 1.00 98.50 98 GLN A N 1
ATOM 783 C CA . GLN A 1 98 ? -9.428 -2.550 7.379 1.00 98.50 98 GLN A CA 1
ATOM 784 C C . GLN A 1 98 ? -8.564 -3.705 7.886 1.00 98.50 98 GLN A C 1
ATOM 786 O O . GLN A 1 98 ? -8.972 -4.368 8.836 1.00 98.50 98 GLN A O 1
ATOM 791 N N . TYR A 1 99 ? -7.380 -3.940 7.308 1.00 98.50 99 TYR A N 1
ATOM 792 C CA . TYR A 1 99 ? -6.572 -5.128 7.627 1.00 98.50 99 TYR A CA 1
ATOM 793 C C . TYR A 1 99 ? -5.233 -4.832 8.306 1.00 98.50 99 TYR A C 1
ATOM 795 O O . TYR A 1 99 ? -4.763 -5.693 9.036 1.00 98.50 99 TYR A O 1
ATOM 803 N N . ILE A 1 100 ? -4.652 -3.636 8.153 1.00 98.44 100 ILE A N 1
ATOM 804 C CA . ILE A 1 100 ? -3.530 -3.192 9.004 1.00 98.44 100 ILE A CA 1
ATOM 805 C C . ILE A 1 100 ? -4.080 -2.472 10.238 1.00 98.44 100 ILE A C 1
ATOM 807 O O . ILE A 1 100 ? -3.900 -2.926 11.362 1.00 98.44 100 ILE A O 1
ATOM 811 N N . LEU A 1 101 ? -4.817 -1.375 10.042 1.00 98.62 101 LEU A N 1
ATOM 812 C CA . LEU A 1 101 ? -5.419 -0.615 11.145 1.00 98.62 101 LEU A CA 1
ATOM 813 C C . LEU A 1 101 ? -6.615 -1.342 11.775 1.00 98.62 101 LEU A C 1
ATOM 815 O O . LEU A 1 101 ? -6.999 -1.037 12.898 1.00 98.62 101 LEU A O 1
ATOM 819 N N . GLY A 1 102 ? -7.213 -2.304 11.070 1.00 98.38 102 GLY A N 1
ATOM 820 C CA . GLY A 1 102 ? -8.206 -3.196 11.664 1.00 98.38 102 GLY A CA 1
ATOM 821 C C . GLY A 1 102 ? -9.622 -2.645 11.805 1.00 98.38 102 GLY A C 1
ATOM 822 O O . GLY A 1 102 ? -10.423 -3.274 12.489 1.00 98.38 102 GLY A O 1
ATOM 823 N N . VAL A 1 103 ? -9.954 -1.495 11.209 1.00 98.50 103 VAL A N 1
ATOM 824 C CA . VAL A 1 103 ? -11.267 -0.845 11.373 1.00 98.50 103 VAL A CA 1
ATOM 825 C C . VAL A 1 103 ? -12.214 -1.299 10.259 1.00 98.50 103 VAL A C 1
ATOM 827 O O . VAL A 1 103 ? -12.201 -0.750 9.156 1.00 98.50 103 VAL A O 1
ATOM 830 N N . ARG A 1 104 ? -13.031 -2.322 10.534 1.00 97.38 104 ARG A N 1
ATOM 831 C CA . ARG A 1 104 ? -13.819 -3.073 9.539 1.00 97.38 104 ARG A CA 1
ATOM 832 C C . ARG A 1 104 ? -15.329 -2.945 9.755 1.00 97.38 104 ARG A C 1
ATOM 834 O O . ARG A 1 104 ? -15.819 -3.415 10.778 1.00 97.38 104 ARG A O 1
ATOM 841 N N . PRO A 1 105 ? -16.093 -2.352 8.819 1.00 97.31 105 PRO A N 1
ATOM 842 C CA . PRO A 1 105 ? -17.550 -2.407 8.892 1.00 97.31 105 PRO A CA 1
ATOM 843 C C . PRO A 1 105 ? -18.041 -3.840 8.640 1.00 97.31 105 PRO A C 1
ATOM 845 O O . PRO A 1 105 ? -17.643 -4.474 7.664 1.00 97.31 105 PRO A O 1
ATOM 848 N N . GLU A 1 106 ? -18.922 -4.329 9.504 1.00 97.06 106 GLU A N 1
ATOM 849 C CA . GLU A 1 106 ? -19.627 -5.608 9.391 1.00 97.06 106 GLU A CA 1
ATOM 850 C C . GLU A 1 106 ? -21.143 -5.361 9.466 1.00 97.06 106 GLU A C 1
ATOM 852 O O . GLU A 1 106 ? -21.583 -4.253 9.774 1.00 97.06 106 GLU A O 1
ATOM 857 N N . LEU A 1 107 ? -21.965 -6.368 9.153 1.00 97.50 107 LEU A N 1
ATOM 858 C CA . LEU A 1 107 ? -23.427 -6.202 9.148 1.00 97.50 107 LEU A CA 1
ATOM 859 C C . LEU A 1 107 ? -23.972 -5.788 10.525 1.00 97.50 107 LEU A C 1
ATOM 861 O O . LEU A 1 107 ? -24.827 -4.909 10.599 1.00 97.50 107 LEU A O 1
ATOM 865 N N . ASP A 1 108 ? -23.438 -6.379 11.596 1.00 97.38 108 ASP A N 1
ATOM 866 C CA . ASP A 1 108 ? -23.917 -6.181 12.971 1.00 97.38 108 ASP A CA 1
ATOM 867 C C . ASP A 1 108 ? -23.151 -5.091 13.741 1.00 97.38 108 ASP A C 1
ATOM 869 O O . ASP A 1 108 ? -23.401 -4.868 14.927 1.00 97.38 108 ASP A O 1
ATOM 873 N N . GLY A 1 109 ? -22.202 -4.397 13.101 1.00 97.31 109 GLY A N 1
ATOM 874 C CA . GLY A 1 109 ? -21.438 -3.344 13.764 1.00 97.31 109 GLY A CA 1
ATOM 875 C C . GLY A 1 109 ? -20.077 -3.054 13.143 1.00 97.31 109 GLY A C 1
ATOM 876 O O . GLY A 1 109 ? -19.853 -3.215 11.947 1.00 97.31 109 GLY A O 1
ATOM 877 N N . LEU A 1 110 ? -19.155 -2.574 13.976 1.00 97.88 110 LEU A N 1
ATOM 878 C CA . LEU A 1 110 ? -17.800 -2.210 13.574 1.00 97.88 110 LEU A CA 1
ATOM 879 C C . LEU A 1 110 ? -16.793 -3.129 14.272 1.00 97.88 110 LEU A C 1
ATOM 881 O O . LEU A 1 110 ? -16.607 -3.038 15.485 1.00 97.88 110 LEU A O 1
ATOM 885 N N . ARG A 1 111 ? -16.124 -3.993 13.505 1.00 97.88 111 ARG A N 1
ATOM 886 C CA . ARG A 1 111 ? -15.013 -4.809 13.996 1.00 97.88 111 ARG A CA 1
ATOM 887 C C . ARG A 1 111 ? -13.764 -3.942 14.153 1.00 97.88 111 ARG A C 1
ATOM 889 O O . ARG A 1 111 ? -13.392 -3.209 13.237 1.00 97.88 111 ARG A O 1
ATOM 896 N N . ILE A 1 112 ? -13.107 -4.085 15.304 1.00 98.25 112 ILE A N 1
ATOM 897 C CA . ILE A 1 112 ? -11.788 -3.522 15.604 1.00 98.25 112 ILE A CA 1
ATOM 898 C C . ILE A 1 112 ? -10.831 -4.691 15.822 1.00 98.25 112 ILE A C 1
ATOM 900 O O . ILE A 1 112 ? -10.908 -5.374 16.839 1.00 98.25 112 ILE A O 1
ATOM 904 N N . ASP A 1 113 ? -9.972 -4.947 14.842 1.00 98.12 113 ASP A N 1
ATOM 905 C CA . ASP A 1 113 ? -9.022 -6.066 14.852 1.00 98.12 113 ASP A CA 1
ATOM 906 C C . ASP A 1 113 ? -7.732 -5.657 14.110 1.00 98.12 113 ASP A C 1
ATOM 908 O O . ASP A 1 113 ? -7.592 -5.950 12.914 1.00 98.12 113 ASP A O 1
ATOM 912 N N . PRO A 1 114 ? -6.865 -4.846 14.762 1.00 98.31 114 PRO A N 1
ATOM 913 C CA . PRO A 1 114 ? -5.637 -4.316 14.170 1.00 98.31 114 PRO A CA 1
ATOM 914 C C . PRO A 1 114 ? -4.559 -5.390 14.000 1.00 98.31 114 PRO A C 1
ATOM 916 O O . PRO A 1 114 ? -4.316 -6.191 14.897 1.00 98.31 114 PRO A O 1
ATOM 919 N N . CYS A 1 115 ? -3.840 -5.328 12.882 1.00 98.31 115 CYS A N 1
ATOM 920 C CA . CYS A 1 115 ? -2.653 -6.128 12.597 1.00 98.31 115 CYS A CA 1
ATOM 921 C C . CYS A 1 115 ? -1.482 -5.177 12.318 1.00 98.31 115 CYS A C 1
ATOM 923 O O . CYS A 1 115 ? -1.092 -4.935 11.172 1.00 98.31 115 CYS A O 1
ATOM 925 N N . LEU A 1 116 ? -0.987 -4.550 13.385 1.00 98.31 116 LEU A N 1
ATOM 926 C CA . LEU A 1 116 ? 0.044 -3.522 13.295 1.00 98.31 116 LEU A CA 1
ATOM 927 C C . LEU A 1 116 ? 1.443 -4.139 13.157 1.00 98.31 116 LEU A C 1
ATOM 929 O O . LEU A 1 116 ? 1.683 -5.221 13.693 1.00 98.31 116 LEU A O 1
ATOM 933 N N . PRO A 1 117 ? 2.374 -3.459 12.469 1.00 97.56 117 PRO A N 1
ATOM 934 C CA . PRO A 1 117 ? 3.795 -3.782 12.564 1.00 97.56 117 PRO A CA 1
ATOM 935 C C . PRO A 1 117 ? 4.302 -3.608 14.008 1.00 97.56 117 PRO A C 1
ATOM 937 O O . PRO A 1 117 ? 3.846 -2.710 14.720 1.00 97.56 117 PRO A O 1
ATOM 940 N N . GLU A 1 118 ? 5.262 -4.434 14.428 1.00 96.19 118 GLU A N 1
ATOM 941 C CA . GLU A 1 118 ? 5.721 -4.536 15.826 1.00 96.19 118 GLU A CA 1
ATOM 942 C C . GLU A 1 118 ? 6.275 -3.208 16.375 1.00 96.19 118 GLU A C 1
ATOM 944 O O . GLU A 1 118 ? 6.117 -2.892 17.551 1.00 96.19 118 GLU A O 1
ATOM 949 N N . GLY A 1 119 ? 6.879 -2.385 15.513 1.00 95.62 119 GLY A N 1
ATOM 950 C CA . GLY A 1 119 ? 7.481 -1.105 15.900 1.00 95.62 119 GLY A CA 1
ATOM 951 C C . GLY A 1 119 ? 6.500 0.048 16.149 1.00 95.62 119 GLY A C 1
ATOM 952 O O . GLY A 1 119 ? 6.948 1.171 16.379 1.00 95.62 119 GLY A O 1
ATOM 953 N N . TRP A 1 120 ? 5.187 -0.163 16.036 1.00 97.25 120 TRP A N 1
ATOM 954 C CA . TRP A 1 120 ? 4.196 0.890 16.276 1.00 97.25 120 TRP A CA 1
ATOM 955 C C . TRP A 1 120 ? 3.719 0.878 17.728 1.00 97.25 120 TRP A C 1
ATOM 957 O O . TRP A 1 120 ? 3.144 -0.100 18.190 1.00 97.25 120 TRP A O 1
ATOM 967 N N . GLU A 1 121 ? 3.860 2.008 18.422 1.00 96.25 121 GLU A N 1
ATOM 968 C CA . GLU A 1 121 ? 3.334 2.171 19.788 1.00 96.25 121 GLU A CA 1
ATOM 969 C C . GLU A 1 121 ? 1.796 2.181 19.832 1.00 96.25 121 GLU A C 1
ATOM 971 O O . GLU A 1 121 ? 1.183 1.860 20.849 1.00 96.25 121 GLU A O 1
ATOM 976 N N . GLY A 1 122 ? 1.161 2.560 18.724 1.00 95.31 122 GLY A N 1
ATOM 977 C CA . GLY A 1 122 ? -0.286 2.640 18.592 1.00 95.31 122 GLY A CA 1
ATOM 978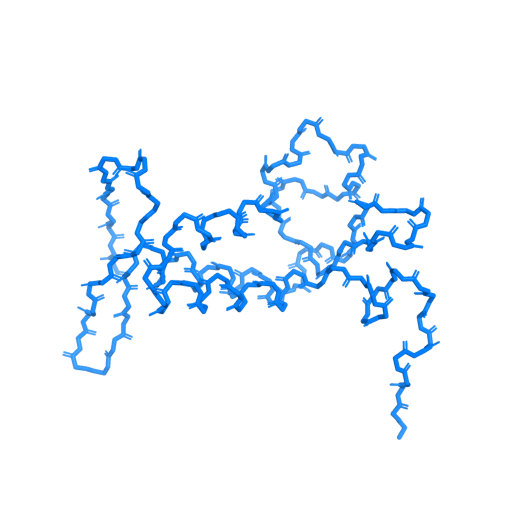 C C . GLY A 1 122 ? -0.705 3.677 17.557 1.00 95.31 122 GLY A C 1
ATOM 979 O O . GLY A 1 122 ? 0.117 4.272 16.861 1.00 95.31 122 GLY A O 1
ATOM 980 N N . PHE A 1 123 ? -2.013 3.886 17.438 1.00 97.81 123 PHE A N 1
ATOM 981 C CA . PHE A 1 1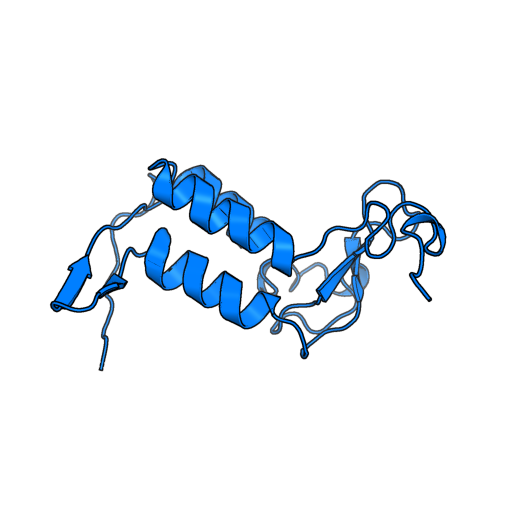23 ? -2.600 4.892 16.558 1.00 97.81 123 PHE A CA 1
ATOM 982 C C . PHE A 1 123 ? -3.994 5.286 17.068 1.00 97.81 123 PHE A C 1
ATOM 984 O O . PHE A 1 123 ? -4.590 4.591 17.889 1.00 97.81 123 PHE A O 1
ATOM 991 N N . GLN A 1 124 ? -4.538 6.387 16.549 1.00 98.12 124 GLN A N 1
ATOM 992 C CA . GLN A 1 124 ? -5.917 6.805 16.798 1.00 98.12 124 GLN A CA 1
ATOM 993 C C . GLN A 1 124 ? -6.644 6.989 15.463 1.00 98.12 124 GLN A C 1
ATOM 995 O O . GLN A 1 124 ? -6.139 7.656 14.562 1.00 98.12 124 GLN A O 1
ATOM 1000 N N . VAL A 1 125 ? -7.849 6.427 15.339 1.00 97.56 125 VAL A N 1
ATOM 1001 C CA . VAL A 1 125 ? -8.730 6.626 14.178 1.00 97.56 125 VAL A CA 1
ATOM 1002 C C . VAL A 1 125 ? -10.007 7.324 14.615 1.00 97.56 125 VAL A C 1
ATOM 1004 O O . VAL A 1 125 ? -10.662 6.919 15.569 1.00 97.56 125 VAL A O 1
ATOM 1007 N N . THR A 1 126 ? -10.385 8.361 13.868 1.00 97.81 126 THR A N 1
ATOM 1008 C CA . THR A 1 126 ? -11.732 8.936 13.920 1.00 97.81 126 THR A CA 1
ATOM 1009 C C . THR A 1 126 ? -12.508 8.449 12.705 1.00 97.81 126 THR A C 1
ATOM 1011 O O . THR A 1 126 ? -12.163 8.792 11.575 1.00 97.81 126 THR A O 1
ATOM 1014 N N . ARG A 1 127 ? -13.567 7.670 12.929 1.00 93.44 127 ARG A N 1
ATOM 1015 C CA . ARG A 1 127 ? -14.502 7.233 11.889 1.00 93.44 127 ARG A CA 1
ATOM 1016 C C . ARG A 1 127 ? -15.836 7.940 12.116 1.00 93.44 127 ARG A C 1
ATOM 1018 O O . ARG A 1 127 ? -16.398 7.836 13.200 1.00 93.44 127 ARG A O 1
ATOM 1025 N N . ARG A 1 128 ? -16.287 8.689 11.111 1.00 87.00 128 ARG A N 1
ATOM 1026 C CA . ARG A 1 128 ? -17.581 9.386 11.081 1.00 87.00 128 ARG A CA 1
ATOM 1027 C C . ARG A 1 128 ? -18.478 8.754 10.042 1.00 87.00 128 ARG A C 1
ATOM 1029 O O . ARG A 1 128 ? -17.896 8.279 9.040 1.00 87.00 128 ARG A O 1
#

Secondary structure (DSSP, 8-state):
----GGGSPTTBTTBT-EEHHHHHHHHHHHHHTT-HHHHHHHHHHH-GGGGTT-HHHH-S-TTS-EEEE--TTSTTTT-EEEESSSTHHHHHHHIIIIIIS-EEEETTEEEE-----TT---------